Protein AF-A0A0P6YE15-F1 (afdb_monomer)

Mean predicted aligned error: 10.97 Å

Organism: NCBI:txid70996

Secondary structure (DSSP, 8-state):
------S--TT-S-GGGHHHHHHHHHHHHHHHHHHHHHHHHHHHHHHHSS--HHHHHHHHHHHHHHHHHHHHHTTT-HHHHHHHHHHHHHHHHHHHIIIIIHHHHHHHS-SHHHHHHHHHHHHHHHHHHHHHHHHHHH---TTS-SS--

Foldseek 3Di:
DDPPPQLDDVVPPPVVCPPVLVVLLCVLLVLLLVLQLVVQQVVCCVVPVDRDVVSSVVSNVLSVVLVVQLVVCVRPDPVSNCVSLVVSLVSQLVSQLVPPQLVVLCVVDNDPRSSVRSSVVSSVVSVCSSCSNVCSRNVDDPPPPPDDD

pLDDT: mean 71.26, std 16.34, range [34.72, 88.75]

Solvent-accessible surface area (backbone atoms only — not comparable to full-atom values): 7982 Å² total; per-residue (Å²): 135,86,79,77,77,62,96,63,66,87,77,71,59,60,80,92,46,54,66,62,45,49,53,50,36,52,50,33,54,50,49,41,38,53,27,33,19,51,49,35,28,49,52,38,22,70,75,66,77,47,81,52,72,65,24,42,50,49,9,49,50,48,33,51,47,34,50,52,42,27,64,62,21,61,83,74,35,73,67,53,21,46,65,29,42,51,60,47,19,49,41,31,8,51,44,45,12,62,74,49,33,32,63,53,28,49,73,77,37,73,65,72,67,11,53,53,52,7,48,53,53,11,45,53,50,10,51,50,48,50,44,48,40,47,39,63,76,66,67,61,62,97,74,83,65,91,69,82,136

Sequence (149 aa):
MTTSNVLFDLRRLEPSRKLVKGIACTLGWGNSIVTTVSTLSDFQHWLWGIRDYRGILAGLGLALFLFLGQLYTLRRTAWGYGCFLAPDAMITAYKWCEWLFYPIAYKLTSGMPAIALAWGAGLILGIVSARWPEYLAFGRTPQEHPHGY

Structure (mmCIF, N/CA/C/O backbone):
data_AF-A0A0P6YE15-F1
#
_entry.id   AF-A0A0P6YE15-F1
#
loop_
_atom_site.group_PDB
_atom_site.id
_atom_site.type_symbol
_atom_site.label_atom_id
_atom_site.label_alt_id
_atom_site.label_comp_id
_atom_site.label_asym_id
_atom_site.label_entity_id
_atom_site.label_seq_id
_atom_site.pdbx_PDB_ins_code
_atom_site.Cartn_x
_atom_site.Cartn_y
_atom_site.Cartn_z
_atom_site.occupancy
_atom_site.B_iso_or_equiv
_atom_site.auth_seq_id
_atom_site.auth_comp_id
_atom_site.auth_asym_id
_atom_site.auth_atom_id
_atom_site.pdbx_PDB_model_num
ATOM 1 N N . MET A 1 1 ? -15.390 -6.715 40.124 1.00 34.81 1 MET A N 1
ATOM 2 C CA . MET A 1 1 ? -15.688 -5.545 39.271 1.00 34.81 1 MET A CA 1
ATOM 3 C C . MET A 1 1 ? -14.916 -5.707 37.975 1.00 34.81 1 MET A C 1
ATOM 5 O O . MET A 1 1 ? -13.710 -5.526 37.961 1.00 34.81 1 MET A O 1
ATOM 9 N N . THR A 1 2 ? -15.585 -6.167 36.924 1.00 34.72 2 THR A N 1
ATOM 10 C CA . THR A 1 2 ? -15.014 -6.365 35.588 1.00 34.72 2 THR A CA 1
ATOM 11 C C . THR A 1 2 ? -15.032 -5.032 34.849 1.00 34.72 2 THR A C 1
ATOM 13 O O . THR A 1 2 ? -16.024 -4.665 34.226 1.00 34.72 2 THR A O 1
ATOM 16 N N . THR A 1 3 ? -13.944 -4.271 34.941 1.00 36.19 3 THR A N 1
ATOM 17 C CA . THR A 1 3 ? -13.700 -3.139 34.045 1.00 36.19 3 THR A CA 1
ATOM 18 C C . THR A 1 3 ? -13.443 -3.694 32.650 1.00 36.19 3 THR A C 1
ATOM 20 O O . THR A 1 3 ? -12.318 -4.008 32.268 1.00 36.19 3 THR A O 1
ATOM 23 N N . SER A 1 4 ? -14.511 -3.846 31.865 1.00 37.31 4 SER A N 1
ATOM 24 C CA . SER A 1 4 ? -14.388 -3.911 30.416 1.00 37.31 4 SER A CA 1
ATOM 25 C C . SER A 1 4 ? -13.831 -2.563 29.960 1.00 37.31 4 SER A C 1
ATOM 27 O O . SER A 1 4 ? -14.585 -1.625 29.699 1.00 37.31 4 SER A O 1
ATOM 29 N N . ASN A 1 5 ? -12.504 -2.450 29.913 1.00 41.00 5 ASN A N 1
ATOM 30 C CA . ASN A 1 5 ? -11.807 -1.400 29.185 1.00 41.00 5 ASN A CA 1
ATOM 31 C C . A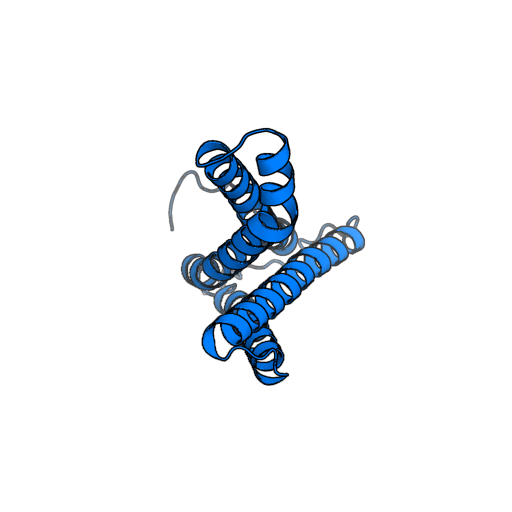SN A 1 5 ? -12.091 -1.633 27.704 1.00 41.00 5 ASN A C 1
ATOM 33 O O . ASN A 1 5 ? -11.295 -2.209 26.965 1.00 41.00 5 ASN A O 1
ATOM 37 N N . VAL A 1 6 ? -13.296 -1.252 27.283 1.00 39.88 6 VAL A N 1
ATOM 38 C CA . VAL A 1 6 ? -13.629 -1.134 25.878 1.00 39.88 6 VAL A CA 1
ATOM 39 C C . VAL A 1 6 ? -12.683 -0.060 25.365 1.00 39.88 6 VAL A C 1
ATOM 41 O O . VAL A 1 6 ? -12.853 1.120 25.650 1.00 39.88 6 VAL A O 1
ATOM 44 N N . LEU A 1 7 ? -11.667 -0.485 24.615 1.00 42.31 7 LEU A N 1
ATOM 45 C CA . LEU A 1 7 ? -10.657 0.358 23.963 1.00 42.31 7 LEU A CA 1
ATOM 46 C C . LEU A 1 7 ? -11.267 1.369 22.959 1.00 42.31 7 LEU A C 1
ATOM 48 O O . LEU A 1 7 ? -10.549 2.064 22.249 1.00 42.31 7 LEU A O 1
ATOM 52 N N . PHE A 1 8 ? -12.598 1.412 22.881 1.00 40.81 8 PHE A N 1
ATOM 53 C CA . PHE A 1 8 ? -13.424 2.190 21.987 1.00 40.81 8 PHE A CA 1
ATOM 54 C C . PHE A 1 8 ? -14.500 2.921 22.779 1.00 40.81 8 PHE A C 1
ATOM 56 O O . PHE A 1 8 ? -15.444 2.316 23.285 1.00 40.81 8 PHE A O 1
ATOM 63 N N . ASP A 1 9 ? -14.425 4.242 22.754 1.00 40.12 9 ASP A N 1
ATOM 64 C CA . ASP A 1 9 ? -15.617 5.057 22.869 1.00 40.12 9 ASP A CA 1
ATOM 65 C C . ASP A 1 9 ? -16.004 5.509 21.456 1.00 40.12 9 ASP A C 1
ATOM 67 O O . ASP A 1 9 ? -15.471 6.484 20.928 1.00 40.12 9 ASP A O 1
ATOM 71 N N . LEU A 1 10 ? -16.930 4.787 20.811 1.00 42.28 10 LEU A N 1
ATOM 72 C CA . LEU A 1 10 ? -17.519 5.202 19.527 1.00 42.28 10 LEU A CA 1
ATOM 73 C C . LEU A 1 10 ? -18.230 6.571 19.631 1.00 42.28 10 LEU A C 1
ATOM 75 O O . LEU A 1 10 ? -18.588 7.149 18.604 1.00 42.28 10 LEU A O 1
ATOM 79 N N . ARG A 1 11 ? -18.416 7.119 20.847 1.00 40.41 11 ARG A N 1
ATOM 80 C CA . ARG A 1 11 ? -18.911 8.484 21.076 1.00 40.41 11 ARG A CA 1
ATOM 81 C C . ARG A 1 11 ? -17.817 9.558 21.031 1.00 40.41 11 ARG A C 1
ATOM 83 O O . ARG A 1 11 ? -18.167 10.731 20.982 1.00 40.41 11 ARG A O 1
ATOM 90 N N . ARG A 1 12 ? -16.522 9.209 20.962 1.00 42.91 12 ARG A N 1
ATOM 91 C CA . ARG A 1 12 ? -15.403 10.173 20.811 1.00 42.91 12 ARG A CA 1
ATOM 92 C C . ARG A 1 12 ? -15.138 10.628 19.370 1.00 42.91 12 ARG A C 1
ATOM 94 O O . ARG A 1 12 ? -14.143 11.292 19.080 1.00 42.91 12 ARG A O 1
ATOM 101 N N . LEU A 1 13 ? -16.059 10.356 18.450 1.00 44.88 13 LEU A N 1
ATOM 102 C CA . LEU A 1 13 ? -16.190 11.181 17.254 1.00 44.88 13 LEU A CA 1
ATOM 103 C C . LEU A 1 13 ? -16.761 12.532 17.687 1.00 44.88 13 LEU A C 1
ATOM 105 O O . LEU A 1 13 ? -17.980 12.667 17.777 1.00 44.88 13 LEU A O 1
ATOM 109 N N . GLU A 1 14 ? -15.892 13.519 17.936 1.00 44.84 14 GLU A N 1
ATOM 110 C CA . GLU A 1 14 ? -16.302 14.927 18.016 1.00 44.84 14 GLU A CA 1
ATOM 111 C C . GLU A 1 14 ? -17.344 15.197 16.913 1.00 44.84 14 GLU A C 1
ATOM 113 O O . GLU A 1 14 ? -17.033 15.044 15.720 1.00 44.84 14 GLU A O 1
ATOM 118 N N . PRO A 1 15 ? -18.598 15.514 17.277 1.00 48.94 15 PRO A N 1
ATOM 119 C CA . PRO A 1 15 ? -19.705 15.504 16.330 1.00 48.94 15 PRO A CA 1
ATOM 120 C C . PRO A 1 15 ? -19.535 16.517 15.189 1.00 48.94 15 PRO A C 1
ATOM 122 O O . PRO A 1 15 ? -20.133 16.335 14.132 1.00 48.94 15 PRO A O 1
ATOM 125 N N . SER A 1 16 ? -18.664 17.515 15.356 1.00 49.78 16 SER A N 1
ATOM 126 C CA . SER A 1 16 ? -18.378 18.579 14.389 1.00 49.78 16 SER A CA 1
ATOM 127 C C . SER A 1 16 ? -17.558 18.149 13.162 1.00 49.78 16 SER A C 1
ATOM 129 O O . SER A 1 16 ? -17.515 18.896 12.189 1.00 49.78 16 SER A O 1
ATOM 131 N N . ARG A 1 17 ? -16.909 16.968 13.155 1.00 56.03 17 ARG A N 1
ATOM 132 C CA . ARG A 1 17 ? -16.000 16.550 12.054 1.00 56.03 17 ARG A CA 1
ATOM 133 C C . ARG A 1 17 ? -16.254 15.146 11.490 1.00 56.03 17 ARG A C 1
ATOM 135 O O . ARG A 1 17 ? -15.368 14.566 10.861 1.00 56.03 17 ARG A O 1
ATOM 142 N N . LYS A 1 18 ? -17.456 14.586 11.678 1.00 61.97 18 LYS A N 1
ATOM 143 C CA . LYS A 1 18 ? -17.813 13.226 11.211 1.00 61.97 18 LYS A CA 1
ATOM 144 C C . LYS A 1 18 ? -17.612 13.025 9.703 1.00 61.97 18 LYS A C 1
ATOM 146 O O . LYS A 1 18 ? -17.083 11.995 9.301 1.00 61.97 18 LYS A O 1
ATOM 151 N N . LEU A 1 19 ? -17.974 14.019 8.887 1.00 61.00 19 LEU A N 1
ATOM 152 C CA . LEU A 1 19 ? -17.850 13.951 7.426 1.00 61.00 19 LEU A CA 1
ATOM 153 C C . LEU A 1 19 ? -16.381 13.859 6.977 1.00 61.00 19 LEU A C 1
ATOM 155 O O . LEU A 1 19 ? -16.021 12.962 6.226 1.00 61.00 19 LEU A O 1
ATOM 159 N N . VAL A 1 20 ? -15.519 14.744 7.489 1.00 60.28 20 VAL A N 1
ATOM 160 C CA . VAL A 1 20 ? -14.089 14.796 7.130 1.00 60.28 20 VAL A CA 1
ATOM 161 C C . VAL A 1 20 ? -13.364 13.521 7.562 1.00 60.28 20 VAL A C 1
ATOM 163 O O . VAL A 1 20 ? -12.573 12.970 6.801 1.00 60.28 20 VAL A O 1
ATOM 166 N N . LYS A 1 21 ? -13.671 13.013 8.763 1.00 59.12 21 LYS A N 1
ATOM 167 C CA . LYS A 1 21 ? -13.115 11.750 9.268 1.00 59.12 21 LYS A CA 1
ATOM 168 C C . LYS A 1 21 ? -13.586 10.549 8.442 1.00 59.12 21 LYS A C 1
ATOM 170 O O . LYS A 1 21 ? -12.777 9.681 8.135 1.00 59.12 21 LYS A O 1
ATOM 175 N N . GLY A 1 22 ? -14.861 10.524 8.045 1.00 60.53 22 GLY A N 1
ATOM 176 C CA . GLY A 1 22 ? -15.412 9.497 7.160 1.00 60.53 22 GLY A CA 1
ATOM 177 C C . GLY A 1 22 ? -14.736 9.493 5.791 1.00 60.53 22 GLY A C 1
ATOM 178 O O . GLY A 1 22 ? -14.230 8.459 5.373 1.00 60.53 22 GLY A O 1
ATOM 179 N N . ILE A 1 23 ? -14.631 10.662 5.150 1.00 66.38 23 ILE A N 1
ATOM 180 C CA . ILE A 1 23 ? -13.966 10.818 3.848 1.00 66.38 23 ILE A CA 1
ATOM 181 C C . ILE A 1 23 ? -12.510 10.361 3.926 1.00 66.38 23 ILE A C 1
ATOM 183 O O . ILE A 1 23 ? -12.075 9.569 3.100 1.00 66.38 23 ILE A O 1
ATOM 187 N N . ALA A 1 24 ? -11.755 10.809 4.927 1.00 65.56 24 ALA A N 1
ATOM 188 C CA . ALA A 1 24 ? -10.349 10.442 5.041 1.00 65.56 24 ALA A CA 1
ATOM 189 C C . ALA A 1 24 ? -10.141 8.951 5.382 1.00 65.56 24 ALA A C 1
ATOM 191 O O . ALA A 1 24 ? -9.184 8.350 4.901 1.00 65.56 24 ALA A O 1
ATOM 192 N N . CYS A 1 25 ? -11.063 8.323 6.120 1.00 66.69 25 CYS A N 1
ATOM 193 C CA . CYS A 1 25 ? -11.058 6.872 6.324 1.00 66.69 25 CYS A CA 1
ATOM 194 C C . CYS A 1 25 ? -11.341 6.120 5.011 1.00 66.69 25 CYS A C 1
ATOM 196 O O . CYS A 1 25 ? -10.595 5.215 4.643 1.00 66.69 25 CYS A O 1
ATOM 198 N N . THR A 1 26 ? -12.353 6.550 4.248 1.00 69.50 26 THR A N 1
ATOM 199 C CA . THR A 1 26 ? -12.660 5.989 2.923 1.00 69.50 26 THR A CA 1
ATOM 200 C C . THR A 1 26 ? -11.506 6.173 1.941 1.00 69.50 26 THR A C 1
ATOM 202 O O . THR A 1 26 ? -11.213 5.256 1.182 1.00 69.50 26 THR A O 1
ATOM 205 N N . LEU A 1 27 ? -10.817 7.316 1.967 1.00 73.75 27 LEU A N 1
ATOM 206 C CA . LEU A 1 27 ? -9.644 7.562 1.129 1.00 73.75 27 LEU A CA 1
ATOM 207 C C . LEU A 1 27 ? -8.462 6.673 1.526 1.00 73.75 27 LEU A C 1
ATOM 209 O O . LEU A 1 27 ? -7.821 6.111 0.645 1.00 73.75 27 LEU A O 1
ATOM 213 N N . GLY A 1 28 ? -8.197 6.498 2.824 1.00 73.00 28 GLY A N 1
ATOM 214 C CA . GLY A 1 28 ? -7.130 5.611 3.295 1.00 73.00 28 GLY A CA 1
ATOM 215 C C . GLY A 1 28 ? -7.377 4.152 2.908 1.00 73.00 28 GLY A C 1
ATOM 216 O O . GLY A 1 28 ? -6.500 3.496 2.351 1.00 73.00 28 GLY A O 1
ATOM 217 N N . TRP A 1 29 ? -8.597 3.663 3.135 1.00 74.94 29 TRP A N 1
ATOM 218 C CA . TRP A 1 29 ? -8.978 2.279 2.839 1.00 74.94 29 TRP A CA 1
ATOM 219 C C . TRP A 1 29 ? -9.130 2.032 1.334 1.00 74.94 29 TRP A C 1
ATOM 221 O O . TRP A 1 29 ? -8.695 1.004 0.825 1.00 74.94 29 TRP A O 1
ATOM 231 N N . GLY A 1 30 ? -9.661 3.004 0.590 1.00 81.12 30 GLY A N 1
ATOM 232 C CA . GLY A 1 30 ? -9.713 2.960 -0.870 1.00 81.12 30 GLY A CA 1
ATOM 233 C C . GLY A 1 30 ? -8.320 2.938 -1.503 1.00 81.12 30 GLY A C 1
ATOM 234 O O . GLY A 1 30 ? -8.077 2.141 -2.405 1.00 81.12 30 GLY A O 1
ATOM 235 N N . ASN A 1 31 ? -7.388 3.753 -0.996 1.00 84.50 31 ASN A N 1
ATOM 236 C CA . ASN A 1 31 ? -5.994 3.757 -1.442 1.00 84.50 31 ASN A CA 1
ATOM 237 C C . ASN A 1 31 ? -5.338 2.383 -1.236 1.00 84.50 31 ASN A C 1
ATOM 239 O O . ASN A 1 31 ? -4.776 1.841 -2.182 1.00 84.50 31 ASN A O 1
ATOM 243 N N . SER A 1 32 ? -5.491 1.796 -0.045 1.00 82.12 32 SER A N 1
ATOM 244 C CA . SER A 1 32 ? -5.012 0.444 0.284 1.00 82.12 32 SER A CA 1
ATOM 245 C C . SER A 1 32 ? -5.540 -0.628 -0.683 1.00 82.12 32 SER A C 1
ATOM 247 O O . SER A 1 32 ? -4.773 -1.444 -1.201 1.00 82.12 32 SER A O 1
ATOM 249 N N . ILE A 1 33 ? -6.841 -0.608 -0.994 1.00 85.06 33 ILE A N 1
ATOM 250 C CA . ILE A 1 33 ? -7.439 -1.567 -1.935 1.00 85.06 33 ILE A CA 1
ATOM 251 C C . ILE A 1 33 ? -6.830 -1.400 -3.330 1.00 85.06 33 ILE A C 1
ATOM 253 O O . ILE A 1 33 ? -6.422 -2.383 -3.949 1.00 85.06 33 ILE A O 1
ATOM 257 N N . VAL A 1 34 ? -6.737 -0.163 -3.824 1.00 87.31 34 VAL A N 1
ATOM 258 C CA . VAL A 1 34 ? -6.211 0.129 -5.165 1.00 87.31 34 VAL A CA 1
ATOM 259 C C . VAL A 1 34 ? -4.744 -0.289 -5.292 1.00 87.31 34 VAL A C 1
ATOM 261 O O . VAL A 1 34 ? -4.374 -0.929 -6.282 1.00 87.31 34 VAL A O 1
ATOM 264 N N . THR A 1 35 ? -3.910 0.019 -4.297 1.00 87.38 35 THR A N 1
ATOM 265 C CA . THR A 1 35 ? -2.483 -0.339 -4.306 1.00 87.38 35 THR A CA 1
ATOM 266 C C . THR A 1 35 ? -2.287 -1.847 -4.172 1.00 87.38 35 THR A C 1
ATOM 268 O O . THR A 1 35 ? -1.461 -2.420 -4.885 1.00 87.38 35 THR A O 1
ATOM 271 N N . THR A 1 36 ? -3.092 -2.527 -3.354 1.00 87.06 36 THR A N 1
ATOM 272 C CA . THR A 1 36 ? -3.036 -3.989 -3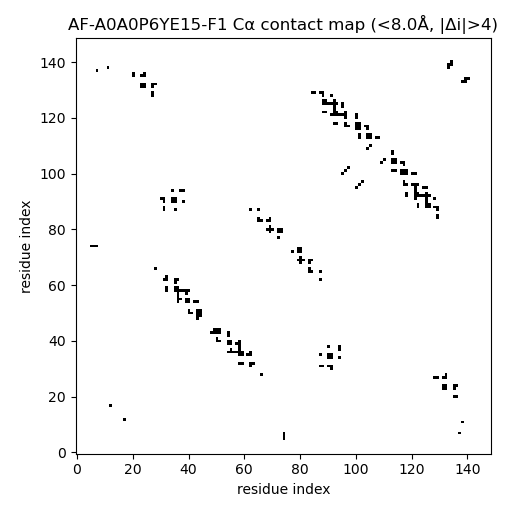.188 1.00 87.06 36 THR A CA 1
ATOM 273 C C . THR A 1 36 ? -3.463 -4.731 -4.448 1.00 87.06 36 THR A C 1
ATOM 275 O O . THR A 1 36 ? -2.740 -5.614 -4.917 1.00 87.06 36 THR A O 1
ATOM 278 N N . VAL A 1 37 ? -4.588 -4.339 -5.053 1.00 88.00 37 VAL A N 1
ATOM 279 C CA . VAL A 1 37 ? -5.069 -4.924 -6.313 1.00 88.00 37 VAL A CA 1
ATOM 280 C C . VAL A 1 37 ? -4.049 -4.740 -7.427 1.00 88.00 37 VAL A C 1
ATOM 282 O O . VAL A 1 37 ? -3.717 -5.696 -8.127 1.00 88.00 37 VAL A O 1
ATOM 285 N N . SER A 1 38 ? -3.505 -3.531 -7.556 1.00 86.75 38 SER A N 1
ATOM 286 C CA . SER A 1 38 ? -2.495 -3.242 -8.573 1.00 86.75 38 SER A CA 1
ATOM 287 C C . SER A 1 38 ? -1.220 -4.053 -8.349 1.00 86.75 38 SER A C 1
ATOM 289 O O . SER A 1 38 ? -0.670 -4.606 -9.294 1.00 86.75 38 SER A O 1
ATOM 291 N N . THR A 1 39 ? -0.776 -4.199 -7.097 1.00 86.50 39 THR A N 1
ATOM 292 C CA . THR A 1 39 ? 0.420 -4.990 -6.757 1.00 86.50 39 THR A CA 1
ATOM 293 C C . THR A 1 39 ? 0.262 -6.449 -7.130 1.00 86.50 39 THR A C 1
ATOM 295 O O . THR A 1 39 ? 1.152 -7.009 -7.767 1.00 86.50 39 THR A O 1
ATOM 298 N N .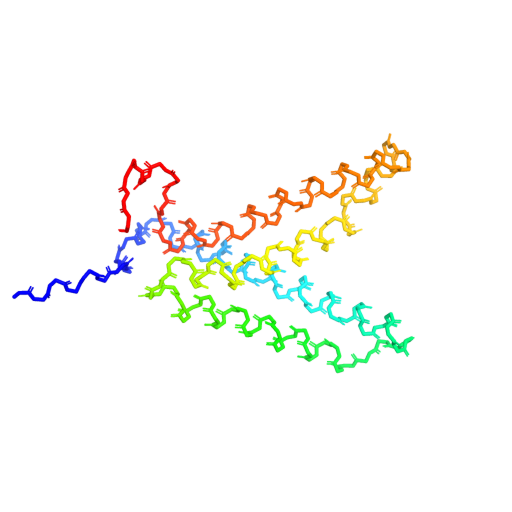 LEU A 1 40 ? -0.871 -7.063 -6.792 1.00 84.50 40 LEU A N 1
ATOM 299 C CA . LEU A 1 40 ? -1.094 -8.466 -7.124 1.00 84.50 40 LEU A CA 1
ATOM 300 C C . LEU A 1 40 ? -1.328 -8.673 -8.620 1.00 84.50 40 LEU A C 1
ATOM 302 O O . LEU A 1 40 ? -0.852 -9.666 -9.164 1.00 84.50 40 LEU A O 1
ATOM 306 N N . SER A 1 41 ? -1.980 -7.732 -9.305 1.00 84.25 41 SER A N 1
ATOM 307 C CA . SER A 1 41 ? -2.106 -7.768 -10.764 1.00 84.25 41 SER A CA 1
ATOM 308 C C . SER A 1 41 ? -0.744 -7.677 -11.461 1.00 84.25 41 SER A C 1
ATOM 310 O O . SER A 1 41 ? -0.516 -8.376 -12.448 1.00 84.25 41 SER A O 1
ATOM 312 N N . ASP A 1 42 ? 0.166 -6.837 -10.967 1.00 85.25 42 ASP A N 1
ATOM 313 C CA . ASP A 1 42 ? 1.507 -6.690 -11.542 1.00 85.25 42 ASP A CA 1
ATOM 314 C C . ASP A 1 42 ? 2.395 -7.893 -11.225 1.00 85.25 42 ASP A C 1
ATOM 316 O O . ASP A 1 42 ? 3.091 -8.389 -12.108 1.00 85.25 42 ASP A O 1
ATOM 320 N N . PHE A 1 43 ? 2.310 -8.435 -10.008 1.00 83.19 43 PHE A N 1
ATOM 321 C CA . PHE A 1 43 ? 3.001 -9.671 -9.646 1.00 83.19 43 PHE A CA 1
ATOM 322 C C . PHE A 1 43 ? 2.517 -10.859 -10.485 1.00 83.19 43 PHE A C 1
ATOM 324 O O . PHE A 1 43 ? 3.319 -11.653 -10.972 1.00 83.19 43 PHE A O 1
ATOM 331 N N . GLN A 1 44 ? 1.206 -10.950 -10.718 1.00 84.00 44 GLN A N 1
ATOM 332 C CA . GLN A 1 44 ? 0.627 -11.962 -11.591 1.00 84.00 44 GLN A CA 1
ATOM 333 C C . GLN A 1 44 ? 1.130 -11.821 -13.033 1.00 84.00 44 GLN A C 1
ATOM 335 O O . GLN A 1 44 ? 1.510 -12.809 -13.662 1.00 84.00 44 GLN A O 1
ATOM 340 N N . HIS A 1 45 ? 1.142 -10.592 -13.551 1.00 82.94 45 HIS A N 1
ATOM 341 C CA . HIS A 1 45 ? 1.657 -10.317 -14.884 1.00 82.94 45 HIS A CA 1
ATOM 342 C C . HIS A 1 45 ? 3.139 -10.677 -15.002 1.00 82.94 45 HIS A C 1
ATOM 344 O O . HIS A 1 45 ? 3.541 -11.269 -15.998 1.00 82.94 45 HIS A O 1
ATOM 350 N N . TRP A 1 46 ? 3.934 -10.383 -13.975 1.00 81.88 46 TRP A N 1
ATOM 351 C CA . TRP A 1 46 ? 5.344 -10.748 -13.925 1.00 81.88 46 TRP A CA 1
ATOM 352 C C . TRP A 1 46 ? 5.556 -12.270 -13.910 1.00 81.88 46 TRP A C 1
ATOM 354 O O . TRP A 1 46 ? 6.420 -12.770 -14.625 1.00 81.88 46 TRP A O 1
ATOM 364 N N . LEU A 1 47 ? 4.741 -13.018 -13.156 1.00 81.12 47 LEU A N 1
ATOM 365 C CA . LEU A 1 47 ? 4.851 -14.479 -13.060 1.00 81.12 47 LEU A CA 1
ATOM 366 C C . LEU A 1 47 ? 4.382 -15.223 -14.314 1.00 81.12 47 LEU A C 1
ATOM 368 O O . LEU A 1 47 ? 4.979 -16.232 -14.686 1.00 81.12 47 LEU A O 1
ATOM 372 N N . TRP A 1 48 ? 3.286 -14.779 -14.931 1.00 81.25 48 TRP A N 1
ATOM 373 C CA . TRP A 1 48 ? 2.615 -15.534 -15.998 1.00 81.25 48 TRP A CA 1
ATOM 374 C C . TRP A 1 48 ? 2.610 -14.824 -17.352 1.00 81.25 48 TRP A C 1
ATOM 376 O O . TRP A 1 48 ? 2.030 -15.337 -18.304 1.00 81.25 48 TRP A O 1
ATOM 386 N N . GLY A 1 49 ? 3.222 -13.643 -17.459 1.00 76.25 49 GLY A N 1
ATOM 387 C CA . GLY A 1 49 ? 3.278 -12.842 -18.688 1.00 76.25 49 GLY A CA 1
ATOM 388 C C . GLY A 1 49 ? 1.930 -12.263 -19.133 1.00 76.25 49 GLY A C 1
ATOM 389 O O . GLY A 1 49 ? 1.861 -11.547 -20.127 1.00 76.25 49 GLY A O 1
ATOM 390 N N . ILE A 1 50 ? 0.843 -12.538 -18.405 1.00 71.56 50 ILE A N 1
ATOM 391 C CA . ILE A 1 50 ? -0.533 -12.188 -18.774 1.00 71.56 50 ILE A CA 1
ATOM 392 C C . ILE A 1 50 ? -1.200 -11.514 -17.576 1.00 71.56 50 ILE A C 1
ATOM 394 O O . ILE A 1 50 ? -1.131 -12.020 -16.455 1.00 71.56 50 ILE A O 1
ATOM 398 N N . ARG A 1 51 ? -1.856 -10.372 -17.809 1.00 71.81 51 ARG A N 1
ATOM 399 C CA . ARG A 1 51 ? -2.797 -9.791 -16.842 1.00 71.81 51 ARG A CA 1
ATOM 400 C C . ARG A 1 51 ? -4.125 -10.532 -16.973 1.00 71.81 51 ARG A C 1
ATOM 402 O O . ARG A 1 51 ? -4.748 -10.475 -18.027 1.00 71.81 51 ARG A O 1
ATOM 409 N N . ASP A 1 52 ? -4.531 -11.230 -15.918 1.00 76.94 52 ASP A N 1
ATOM 410 C CA . ASP A 1 52 ? -5.785 -11.989 -15.872 1.00 76.94 52 ASP A CA 1
ATOM 411 C C . ASP A 1 52 ? -6.664 -11.466 -14.726 1.00 76.94 52 ASP A C 1
ATOM 413 O O . ASP A 1 52 ? -6.173 -10.887 -13.754 1.00 76.94 52 ASP A O 1
ATOM 417 N N . TYR A 1 53 ? -7.974 -11.698 -14.797 1.00 79.69 53 TYR A N 1
ATOM 418 C CA . TYR A 1 53 ? -8.914 -11.291 -13.744 1.00 79.69 53 TYR A CA 1
ATOM 419 C C . TYR A 1 53 ? -8.600 -11.966 -12.398 1.00 79.69 53 TYR A C 1
ATOM 421 O O . TYR A 1 53 ? -8.969 -11.461 -11.339 1.00 79.69 53 TYR A O 1
ATOM 429 N N . ARG A 1 54 ? -7.884 -13.096 -12.423 1.00 80.31 54 ARG A N 1
ATOM 430 C CA . ARG A 1 54 ? -7.482 -13.868 -11.241 1.00 80.31 54 ARG A CA 1
ATOM 431 C C . ARG A 1 54 ? -6.594 -13.073 -10.282 1.00 80.31 54 ARG A C 1
ATOM 433 O O . ARG A 1 54 ? -6.796 -13.169 -9.077 1.00 80.31 54 ARG A O 1
ATOM 440 N N . GLY A 1 55 ? -5.660 -12.268 -10.779 1.00 77.75 55 GLY A N 1
ATOM 441 C CA . GLY A 1 55 ? -4.774 -11.432 -9.961 1.00 77.75 55 GLY A CA 1
ATOM 442 C C . GLY A 1 55 ? -5.497 -10.228 -9.382 1.00 77.75 55 GLY A C 1
ATOM 443 O O . GLY A 1 55 ? -5.229 -9.849 -8.246 1.00 77.75 55 GLY A O 1
ATOM 444 N N . ILE A 1 56 ? -6.486 -9.695 -10.105 1.00 82.25 56 ILE A N 1
ATOM 445 C CA . ILE A 1 56 ? -7.398 -8.670 -9.581 1.00 82.25 56 ILE A CA 1
ATOM 446 C C . ILE A 1 56 ? -8.239 -9.256 -8.440 1.00 82.25 56 ILE A C 1
ATOM 448 O O . ILE A 1 56 ? -8.332 -8.648 -7.376 1.00 82.25 56 ILE A O 1
ATOM 452 N N . LEU A 1 57 ? -8.803 -10.457 -8.618 1.00 84.81 57 LEU A N 1
ATOM 453 C CA . LEU A 1 57 ? -9.567 -11.149 -7.575 1.00 84.81 57 LEU A CA 1
ATOM 454 C C . LEU A 1 57 ? -8.702 -11.513 -6.363 1.00 84.81 57 LEU A C 1
ATOM 456 O O . LEU A 1 57 ? -9.133 -11.310 -5.231 1.00 84.81 57 LEU A O 1
ATOM 460 N N . ALA A 1 58 ? -7.481 -12.004 -6.582 1.00 84.50 58 ALA A N 1
ATOM 461 C CA . ALA A 1 58 ? -6.530 -12.281 -5.508 1.00 84.50 58 ALA A CA 1
ATOM 462 C C . ALA A 1 58 ? -6.142 -10.993 -4.765 1.00 84.50 58 ALA A C 1
ATOM 464 O O . ALA A 1 58 ? -6.099 -10.979 -3.538 1.00 84.50 58 ALA A O 1
ATOM 465 N N . GLY A 1 59 ? -5.938 -9.897 -5.501 1.00 85.12 59 GLY A N 1
ATOM 466 C CA . GLY A 1 59 ? -5.717 -8.555 -4.972 1.00 85.12 59 GLY A CA 1
ATOM 467 C C . GLY A 1 59 ? -6.858 -8.062 -4.089 1.00 85.12 59 GLY A C 1
ATOM 468 O O . GLY A 1 59 ? -6.623 -7.636 -2.961 1.00 85.12 59 GLY A O 1
ATOM 469 N N . LEU A 1 60 ? -8.099 -8.176 -4.567 1.00 86.50 60 LEU A N 1
ATOM 470 C CA . LEU A 1 60 ? -9.295 -7.824 -3.799 1.00 86.50 60 LEU A CA 1
ATOM 471 C C . LEU A 1 60 ? -9.445 -8.712 -2.561 1.00 86.50 60 LEU A C 1
ATOM 473 O O . LEU A 1 60 ? -9.755 -8.210 -1.483 1.00 86.50 60 LEU A O 1
ATOM 477 N N . GLY A 1 61 ? -9.188 -10.014 -2.700 1.00 86.69 61 GLY A N 1
ATOM 478 C CA . GLY A 1 61 ? -9.212 -10.966 -1.594 1.00 86.69 61 GLY A CA 1
ATOM 479 C C . GLY A 1 61 ? -8.184 -10.629 -0.515 1.00 86.69 61 GLY A C 1
ATOM 480 O O . GLY A 1 61 ? -8.524 -10.622 0.667 1.00 86.69 61 GLY A O 1
ATOM 481 N N . LEU A 1 62 ? -6.953 -10.285 -0.907 1.00 88.31 62 LEU A N 1
ATOM 482 C CA . LEU A 1 62 ? -5.904 -9.881 0.027 1.00 88.31 62 LEU A CA 1
ATOM 483 C C . LEU A 1 62 ? -6.233 -8.546 0.700 1.00 88.31 62 LEU A C 1
ATOM 485 O O . LEU A 1 62 ? -6.111 -8.444 1.918 1.00 88.31 62 LEU A O 1
ATOM 489 N N . ALA A 1 63 ? -6.692 -7.550 -0.059 1.00 84.50 63 ALA A N 1
ATOM 490 C CA . ALA A 1 63 ? -7.095 -6.262 0.497 1.00 84.50 63 ALA A CA 1
ATOM 491 C C . ALA A 1 63 ? -8.219 -6.435 1.529 1.00 84.50 63 ALA A C 1
ATOM 493 O O . ALA A 1 63 ? -8.141 -5.908 2.637 1.00 84.50 63 ALA A O 1
ATOM 494 N N . LEU A 1 64 ? -9.228 -7.251 1.206 1.00 85.94 64 LEU A N 1
ATOM 495 C CA . LEU A 1 64 ? -10.319 -7.574 2.121 1.00 85.94 64 LEU A CA 1
ATOM 496 C C . LEU A 1 64 ? -9.824 -8.338 3.355 1.00 85.94 64 LEU A C 1
ATOM 498 O O . LEU A 1 64 ? -10.268 -8.057 4.465 1.00 85.94 64 LEU A O 1
ATOM 502 N N . PHE A 1 65 ? -8.897 -9.283 3.190 1.00 87.38 65 PHE A N 1
ATOM 503 C CA . PHE A 1 65 ? -8.305 -10.018 4.306 1.00 87.38 65 PHE A CA 1
ATOM 504 C C . PHE A 1 65 ? -7.541 -9.094 5.261 1.00 87.38 65 PHE A C 1
ATOM 506 O O . PHE A 1 65 ? -7.765 -9.155 6.469 1.00 87.38 65 PHE A O 1
ATOM 513 N N . LEU A 1 66 ? -6.686 -8.212 4.733 1.00 86.19 66 LEU A N 1
ATOM 514 C CA . LEU A 1 66 ? -5.930 -7.243 5.530 1.00 86.19 66 LEU A CA 1
ATOM 515 C C . LEU A 1 66 ? -6.872 -6.297 6.273 1.00 86.19 66 LEU A C 1
ATOM 517 O O . LEU A 1 66 ? -6.726 -6.091 7.474 1.00 86.19 66 LEU A O 1
ATOM 521 N N . PHE A 1 67 ? -7.899 -5.809 5.588 1.00 82.50 67 PHE A N 1
ATOM 522 C CA . PHE A 1 67 ? -8.931 -4.951 6.152 1.00 82.50 67 PHE A CA 1
ATOM 523 C C . PHE A 1 67 ? -9.736 -5.618 7.274 1.00 82.50 67 PHE A C 1
ATOM 525 O O . PHE A 1 67 ? -9.910 -5.057 8.359 1.00 82.50 67 PHE A O 1
ATOM 532 N N . LEU A 1 68 ? -10.233 -6.835 7.040 1.00 80.62 68 LEU A N 1
ATOM 533 C CA . LEU A 1 68 ? -10.983 -7.587 8.045 1.00 80.62 68 LEU A CA 1
ATOM 534 C C . LEU A 1 68 ? -10.079 -7.974 9.221 1.00 80.62 68 LEU A C 1
ATOM 536 O O . LEU A 1 68 ? -10.522 -7.929 10.368 1.00 80.62 68 LEU A O 1
ATOM 540 N N . GLY A 1 69 ? -8.812 -8.300 8.955 1.00 79.50 69 GLY A N 1
ATOM 541 C CA . GLY A 1 69 ? -7.790 -8.563 9.965 1.00 79.50 69 GLY A CA 1
ATOM 542 C C . GLY A 1 69 ? -7.516 -7.344 10.842 1.00 79.50 69 GLY A C 1
ATOM 543 O O . GLY A 1 69 ? -7.539 -7.459 12.071 1.00 79.50 69 GLY A O 1
ATOM 544 N N . GLN A 1 70 ? -7.357 -6.167 10.229 1.00 75.25 70 GLN A N 1
ATOM 545 C CA . GLN A 1 70 ? -7.261 -4.881 10.919 1.00 75.25 70 GLN A CA 1
ATOM 546 C C . GLN A 1 70 ? -8.488 -4.660 11.810 1.00 75.25 70 GLN A C 1
ATOM 548 O O . GLN A 1 70 ? -8.319 -4.479 13.009 1.00 75.25 70 GLN A O 1
ATOM 553 N N . LEU A 1 71 ? -9.713 -4.779 11.281 1.00 74.75 71 LEU A N 1
ATOM 554 C CA . LEU A 1 71 ? -10.962 -4.643 12.049 1.00 74.75 71 LEU A CA 1
ATOM 555 C C . LEU A 1 71 ? -11.090 -5.636 13.214 1.00 74.75 71 LEU A C 1
ATOM 557 O O . LEU A 1 71 ? -11.570 -5.277 14.292 1.00 74.75 71 LEU A O 1
ATOM 561 N N . TYR A 1 72 ? -10.683 -6.887 13.005 1.00 76.44 72 TYR A N 1
ATOM 562 C CA . TYR A 1 72 ? -10.790 -7.955 13.995 1.00 76.44 72 TYR A CA 1
ATOM 563 C C . TYR A 1 72 ? -9.831 -7.755 15.169 1.00 76.44 72 TYR A C 1
ATOM 565 O O . TYR A 1 72 ? -10.218 -7.866 16.338 1.00 76.44 72 TYR A O 1
ATOM 573 N N . THR A 1 73 ? -8.567 -7.474 14.855 1.00 70.25 73 THR A N 1
ATOM 574 C CA . THR A 1 73 ? -7.499 -7.283 15.846 1.00 70.25 73 THR A CA 1
ATOM 575 C C . THR A 1 73 ? -7.588 -5.944 16.558 1.00 70.25 73 THR A C 1
ATOM 577 O O . THR A 1 73 ? -7.139 -5.833 17.698 1.00 70.25 73 THR A O 1
ATOM 580 N N . LEU A 1 74 ? -8.275 -4.979 15.951 1.00 65.00 74 LEU A N 1
ATOM 581 C CA . LEU A 1 74 ? -8.495 -3.634 16.464 1.00 65.00 74 LEU A CA 1
ATOM 582 C C . LEU A 1 74 ? -8.946 -3.557 17.918 1.00 65.00 74 LEU A C 1
ATOM 584 O O . LEU A 1 74 ? -8.512 -2.696 18.674 1.00 65.00 74 LEU A O 1
ATOM 588 N N . ARG A 1 75 ? -9.856 -4.451 18.308 1.00 62.00 75 ARG A N 1
ATOM 589 C CA . ARG A 1 75 ? -10.456 -4.469 19.649 1.00 62.00 75 ARG A CA 1
ATOM 590 C C . ARG A 1 75 ? -9.710 -5.370 20.626 1.00 62.00 75 ARG A C 1
ATOM 592 O O . ARG A 1 75 ? -10.153 -5.525 21.758 1.00 62.00 75 ARG A O 1
ATOM 599 N N . ARG A 1 76 ? -8.643 -6.022 20.167 1.00 67.50 76 ARG A N 1
ATOM 600 C CA . ARG A 1 76 ? -7.993 -7.123 20.877 1.00 67.50 76 ARG A CA 1
ATOM 601 C C . ARG A 1 76 ? -6.569 -6.771 21.246 1.00 67.50 76 ARG A C 1
ATOM 603 O O . ARG A 1 76 ? -6.223 -6.855 22.416 1.00 67.50 76 ARG A O 1
ATOM 610 N N . THR A 1 77 ? -5.754 -6.384 20.268 1.00 67.94 77 THR A N 1
ATOM 611 C CA . THR A 1 77 ? -4.332 -6.110 20.483 1.00 67.94 77 THR A CA 1
ATOM 612 C C . THR A 1 77 ? -3.807 -5.087 19.477 1.00 67.94 77 THR A C 1
ATOM 614 O O . THR A 1 77 ? -4.038 -5.199 18.273 1.00 67.94 77 THR A O 1
ATOM 617 N N . ALA A 1 78 ? -3.025 -4.119 19.963 1.00 66.25 78 ALA A N 1
ATOM 618 C CA . ALA A 1 78 ? -2.310 -3.176 19.099 1.00 66.25 78 ALA A CA 1
ATOM 619 C C . ALA A 1 78 ? -1.291 -3.897 18.199 1.00 66.25 78 ALA A C 1
ATOM 621 O O . ALA A 1 78 ? -1.145 -3.570 17.025 1.00 66.25 78 ALA A O 1
ATOM 622 N N . TRP A 1 79 ? -0.641 -4.935 18.735 1.00 65.44 79 TRP A N 1
ATOM 623 C CA . TRP A 1 79 ? 0.297 -5.773 17.990 1.00 65.44 79 TRP A CA 1
ATOM 624 C C . TRP A 1 79 ? -0.374 -6.516 16.831 1.00 65.44 79 TRP A C 1
ATOM 626 O O . TRP A 1 79 ? 0.131 -6.486 15.714 1.00 65.44 79 TRP A O 1
ATOM 636 N N . GLY A 1 80 ? -1.541 -7.127 17.069 1.00 67.00 80 GLY A N 1
ATOM 637 C CA . GLY A 1 80 ? -2.293 -7.815 16.021 1.00 67.00 80 GLY A CA 1
ATOM 638 C C . GLY A 1 80 ? -2.731 -6.857 14.918 1.00 67.00 80 GLY A C 1
ATOM 639 O O . GLY A 1 80 ? -2.599 -7.186 13.744 1.00 67.00 80 GLY A O 1
ATOM 640 N N . TYR A 1 81 ? -3.168 -5.651 15.286 1.00 68.31 81 TYR A N 1
ATOM 641 C CA . TYR A 1 81 ? -3.500 -4.605 14.321 1.00 68.31 81 TYR A CA 1
ATOM 642 C C . TYR A 1 81 ? -2.283 -4.191 13.487 1.00 68.31 81 TYR A C 1
ATOM 644 O O . TYR A 1 81 ? -2.359 -4.165 12.259 1.00 68.31 81 TYR A O 1
ATOM 652 N N . GLY A 1 82 ? -1.135 -3.972 14.135 1.00 69.56 82 GLY A N 1
ATOM 653 C CA . GLY A 1 82 ? 0.131 -3.683 13.464 1.00 69.56 82 GLY A CA 1
ATOM 654 C C . GLY A 1 82 ? 0.542 -4.761 12.456 1.00 69.56 82 GLY A C 1
ATOM 655 O O . GLY A 1 82 ? 1.023 -4.422 11.378 1.00 69.56 82 GLY A O 1
ATOM 656 N N . CYS A 1 83 ? 0.289 -6.042 12.744 1.00 78.62 83 CYS A N 1
ATOM 657 C CA . CYS A 1 83 ? 0.598 -7.143 11.824 1.00 78.62 83 CYS A CA 1
ATOM 658 C C . CYS A 1 83 ? -0.193 -7.091 10.510 1.00 78.62 83 CYS A C 1
ATOM 660 O O . CYS A 1 83 ? 0.327 -7.531 9.489 1.00 78.62 83 CYS A O 1
ATOM 662 N N . PHE A 1 84 ? -1.421 -6.565 10.513 1.00 81.12 84 PHE A N 1
ATOM 663 C CA . PHE A 1 84 ? -2.218 -6.391 9.290 1.00 81.12 84 PHE A CA 1
ATOM 664 C C . PHE A 1 84 ? -2.027 -5.013 8.652 1.00 81.12 84 PHE A C 1
ATOM 666 O O . PHE A 1 84 ? -2.197 -4.859 7.445 1.00 81.12 84 PHE A O 1
ATOM 673 N N . LEU A 1 85 ? -1.654 -4.008 9.444 1.00 79.31 85 LEU A N 1
ATOM 674 C CA . LEU A 1 85 ? -1.381 -2.659 8.961 1.00 79.31 85 LEU A CA 1
ATOM 675 C C . LEU A 1 85 ? -0.020 -2.550 8.263 1.00 79.31 85 LEU A C 1
ATOM 677 O O . LEU A 1 85 ? 0.092 -1.897 7.233 1.00 79.31 85 LEU A O 1
ATOM 681 N N . ALA A 1 86 ? 1.018 -3.190 8.801 1.00 79.69 86 ALA A N 1
ATOM 682 C CA . ALA A 1 86 ? 2.366 -3.147 8.243 1.00 79.69 86 ALA A CA 1
ATOM 683 C C . ALA A 1 86 ? 2.450 -3.630 6.780 1.00 79.69 86 ALA A C 1
ATOM 685 O O . ALA A 1 86 ? 2.970 -2.875 5.956 1.00 79.69 86 ALA A O 1
ATOM 686 N N . PRO A 1 87 ? 1.939 -4.823 6.405 1.00 84.38 87 PRO A N 1
ATOM 687 C CA . PRO A 1 87 ? 1.986 -5.271 5.014 1.00 84.38 87 PRO A CA 1
ATOM 688 C C . PRO A 1 87 ? 1.180 -4.352 4.089 1.00 84.38 87 PRO A C 1
ATOM 690 O O . PRO A 1 87 ? 1.641 -4.039 2.997 1.00 84.38 87 PRO A O 1
ATOM 693 N N . ASP A 1 88 ? 0.030 -3.855 4.542 1.00 82.88 88 ASP A N 1
ATOM 694 C CA . ASP A 1 88 ? -0.803 -2.908 3.794 1.00 82.88 88 ASP A CA 1
ATOM 695 C C . ASP A 1 88 ? -0.078 -1.571 3.524 1.00 82.88 88 ASP A C 1
ATOM 697 O O . ASP A 1 88 ? -0.014 -1.071 2.394 1.00 82.88 88 ASP A O 1
ATOM 701 N N . ALA A 1 89 ? 0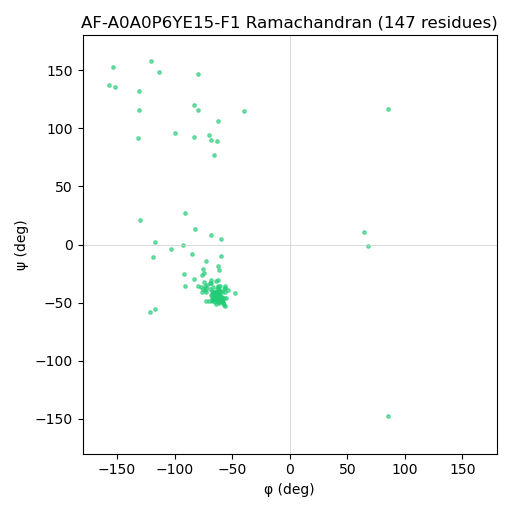.577 -1.030 4.556 1.00 80.94 89 ALA A N 1
ATOM 702 C CA . ALA A 1 89 ? 1.401 0.172 4.470 1.00 80.94 89 ALA A CA 1
ATOM 703 C C . ALA A 1 89 ? 2.584 -0.009 3.509 1.00 80.94 89 ALA A C 1
ATOM 705 O O . ALA A 1 89 ? 2.896 0.895 2.733 1.00 80.94 89 ALA A O 1
ATOM 706 N N . MET A 1 90 ? 3.237 -1.175 3.547 1.00 84.12 90 MET A N 1
ATOM 707 C CA . MET A 1 90 ? 4.368 -1.49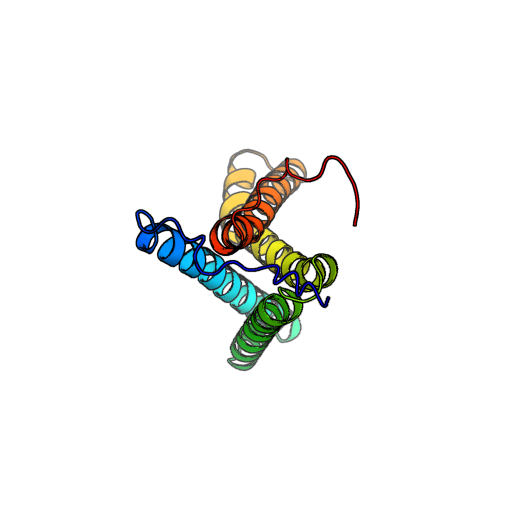9 2.676 1.00 84.12 90 MET A CA 1
ATOM 708 C C . MET A 1 90 ? 3.947 -1.642 1.213 1.00 84.12 90 MET A C 1
ATOM 710 O O . MET A 1 90 ? 4.617 -1.100 0.336 1.00 84.12 90 MET A O 1
ATOM 714 N N . ILE A 1 91 ? 2.829 -2.321 0.946 1.00 87.88 91 ILE A N 1
ATOM 715 C CA . ILE A 1 91 ? 2.255 -2.457 -0.401 1.00 87.88 91 ILE A CA 1
ATOM 716 C C . ILE A 1 91 ? 1.919 -1.076 -0.972 1.00 87.88 91 ILE A C 1
ATOM 718 O O . ILE A 1 91 ? 2.276 -0.747 -2.105 1.00 87.88 91 ILE A O 1
ATOM 722 N N . THR A 1 92 ? 1.294 -0.233 -0.153 1.00 86.50 92 THR A N 1
ATOM 723 C CA . THR A 1 92 ? 0.970 1.147 -0.516 1.00 86.50 92 THR A CA 1
ATOM 724 C C . THR A 1 92 ? 2.231 1.967 -0.793 1.00 86.50 92 THR A C 1
ATOM 726 O O . THR A 1 92 ? 2.318 2.619 -1.833 1.00 86.50 92 THR A O 1
ATOM 729 N N . ALA A 1 93 ? 3.235 1.899 0.085 1.00 84.75 93 ALA A N 1
ATOM 730 C CA . ALA A 1 93 ? 4.514 2.582 -0.098 1.00 84.75 93 ALA A CA 1
ATOM 731 C C . ALA A 1 93 ? 5.207 2.177 -1.404 1.00 84.75 93 ALA A C 1
ATOM 733 O O . ALA A 1 93 ? 5.662 3.040 -2.155 1.00 84.75 93 ALA A O 1
ATOM 734 N N . TYR A 1 94 ? 5.254 0.873 -1.683 1.00 86.38 94 TYR A N 1
ATOM 735 C CA . TYR A 1 94 ? 5.849 0.326 -2.895 1.00 86.38 94 TYR A CA 1
ATOM 736 C C . TYR A 1 94 ? 5.166 0.869 -4.151 1.00 86.38 94 TYR A C 1
ATOM 738 O O . TYR A 1 94 ? 5.844 1.372 -5.047 1.00 86.38 94 TYR A O 1
ATOM 746 N N . LYS A 1 95 ? 3.828 0.849 -4.203 1.00 88.75 95 LYS A N 1
ATOM 747 C CA . LYS A 1 95 ? 3.112 1.322 -5.394 1.00 88.75 95 LYS A CA 1
ATOM 748 C C . LYS A 1 95 ? 3.236 2.812 -5.624 1.00 88.75 95 LYS A C 1
ATOM 750 O O . LYS A 1 95 ? 3.440 3.228 -6.758 1.00 88.75 95 LYS A O 1
ATOM 755 N N . TRP A 1 96 ? 3.184 3.624 -4.575 1.00 85.88 96 TRP A N 1
ATOM 756 C CA . TRP A 1 96 ? 3.409 5.061 -4.723 1.00 85.88 96 TRP A CA 1
ATOM 757 C C . TRP A 1 96 ? 4.860 5.396 -5.082 1.00 85.88 96 TRP A C 1
ATOM 759 O O . TRP A 1 96 ? 5.101 6.329 -5.854 1.00 85.88 96 TRP A O 1
ATOM 769 N N . CYS A 1 97 ? 5.821 4.613 -4.582 1.00 86.94 97 CYS A N 1
ATOM 770 C CA . CYS A 1 97 ? 7.205 4.676 -5.039 1.00 86.94 97 CYS A CA 1
ATOM 771 C C . CYS A 1 97 ? 7.291 4.416 -6.546 1.00 86.94 97 CYS A C 1
ATOM 773 O O . CYS A 1 97 ? 7.879 5.218 -7.263 1.00 86.94 97 CYS A O 1
ATOM 775 N N . GLU A 1 98 ? 6.675 3.344 -7.039 1.00 86.50 98 GLU A N 1
ATOM 776 C CA . GLU A 1 98 ? 6.699 2.973 -8.456 1.00 86.50 98 GLU A CA 1
ATOM 777 C C . GLU A 1 98 ? 5.964 3.981 -9.356 1.00 86.50 98 GLU A C 1
ATOM 779 O O . GLU A 1 98 ? 6.501 4.410 -10.375 1.00 86.50 98 GLU A O 1
ATOM 784 N N . TRP A 1 99 ? 4.748 4.385 -8.983 1.00 85.88 99 TRP A N 1
ATOM 785 C CA . TRP A 1 99 ? 3.878 5.212 -9.823 1.00 85.88 99 TRP A CA 1
ATOM 786 C C . TRP A 1 99 ? 4.285 6.677 -9.887 1.00 85.88 99 TRP A C 1
ATOM 788 O O . TRP A 1 99 ? 4.132 7.310 -10.930 1.00 85.88 99 TRP A O 1
ATOM 798 N N . LEU A 1 100 ? 4.747 7.233 -8.766 1.00 87.31 100 LEU A N 1
ATOM 799 C CA . LEU A 1 100 ? 4.915 8.676 -8.625 1.00 87.31 100 LEU A CA 1
ATOM 800 C C . LEU A 1 100 ? 6.357 9.045 -8.308 1.00 87.31 100 LEU A C 1
ATOM 802 O O . LEU A 1 100 ? 6.978 9.816 -9.043 1.00 87.31 100 LEU A 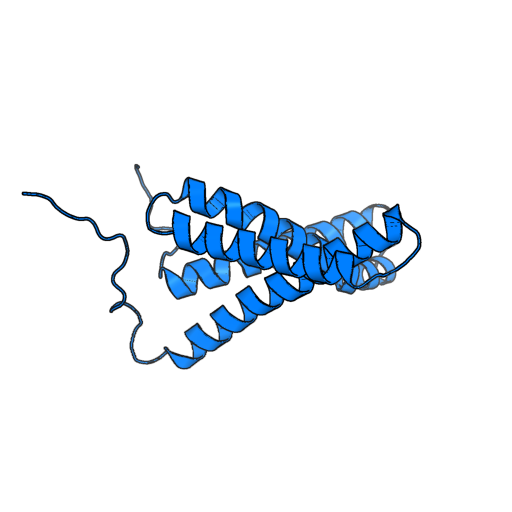O 1
ATOM 806 N N . PHE A 1 101 ? 6.902 8.510 -7.217 1.00 85.06 101 PHE A N 1
ATOM 807 C CA . PHE A 1 101 ? 8.167 9.024 -6.708 1.00 85.06 101 PHE A CA 1
ATOM 808 C C . PHE A 1 101 ? 9.359 8.606 -7.558 1.00 85.06 101 PHE A C 1
ATOM 810 O O . PHE A 1 101 ? 10.256 9.417 -7.751 1.00 85.06 101 PHE A O 1
ATOM 817 N N . TYR A 1 102 ? 9.366 7.398 -8.116 1.00 84.31 102 TYR A N 1
ATOM 818 C CA . TYR A 1 102 ? 10.451 6.934 -8.973 1.00 84.31 102 TYR A CA 1
ATOM 819 C C . TYR A 1 102 ? 10.520 7.709 -10.297 1.00 84.31 102 TYR A C 1
ATOM 821 O O . TYR A 1 102 ? 11.593 8.232 -10.594 1.00 84.31 102 TYR A O 1
ATOM 829 N N . PRO A 1 103 ? 9.419 7.915 -11.050 1.00 86.00 103 PRO A N 1
ATOM 830 C CA . PRO A 1 103 ? 9.437 8.767 -12.241 1.00 86.00 103 PRO A CA 1
ATOM 831 C C . PRO A 1 103 ? 9.905 10.200 -11.968 1.00 86.00 103 PRO A C 1
ATOM 833 O O . PRO A 1 103 ? 10.617 10.783 -12.785 1.00 86.00 103 PRO A O 1
ATOM 836 N N . ILE A 1 104 ? 9.517 10.780 -10.828 1.00 85.88 104 ILE A N 1
ATOM 837 C CA . ILE A 1 104 ? 9.926 12.136 -10.439 1.00 85.88 104 ILE A CA 1
ATOM 838 C C . ILE A 1 104 ? 11.401 12.158 -10.027 1.00 85.88 104 ILE A C 1
ATOM 840 O O . ILE A 1 104 ? 12.162 12.996 -10.508 1.00 85.88 104 ILE A O 1
ATOM 844 N N . ALA A 1 105 ? 11.821 11.228 -9.170 1.00 83.56 105 ALA A N 1
ATOM 845 C CA . ALA A 1 105 ? 13.193 11.136 -8.693 1.00 83.56 105 ALA A CA 1
ATOM 846 C C . ALA A 1 105 ? 14.160 10.867 -9.846 1.00 83.56 105 ALA A C 1
ATOM 848 O O . ALA A 1 105 ? 15.194 11.519 -9.908 1.00 83.56 105 ALA A O 1
ATOM 849 N N . TYR A 1 106 ? 13.792 10.001 -10.794 1.00 82.12 106 TYR A N 1
ATOM 850 C CA . TYR A 1 106 ? 14.594 9.701 -11.980 1.00 82.12 106 TYR A CA 1
ATOM 851 C C . TYR A 1 106 ? 14.808 10.927 -12.884 1.00 82.12 106 TYR A C 1
ATOM 853 O O . TYR A 1 106 ? 15.842 11.054 -13.535 1.00 82.12 106 TYR A O 1
ATOM 861 N N . LYS A 1 107 ? 13.848 11.863 -12.912 1.00 85.62 107 LYS A N 1
ATOM 862 C CA . LYS A 1 107 ? 14.002 13.145 -13.621 1.00 85.62 107 LYS A CA 1
ATOM 863 C C . LYS A 1 107 ? 14.923 14.130 -12.897 1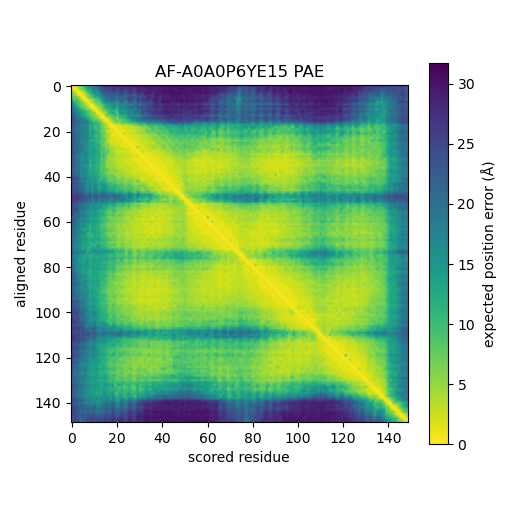.00 85.62 107 LYS A C 1
ATOM 865 O O . LYS A 1 107 ? 15.470 15.016 -13.544 1.00 85.62 107 LYS A O 1
ATOM 870 N N . LEU A 1 108 ? 15.071 14.005 -11.578 1.00 83.94 108 LEU A N 1
ATOM 871 C CA . LEU A 1 108 ? 15.909 14.878 -10.746 1.00 83.94 108 LEU A CA 1
ATOM 872 C C . LEU A 1 108 ? 17.341 14.351 -10.606 1.00 83.94 108 LEU A C 1
ATOM 874 O O . LEU A 1 108 ? 18.292 15.122 -10.532 1.00 83.94 108 LEU A O 1
ATOM 878 N N . THR A 1 109 ? 17.494 13.033 -10.534 1.00 83.00 109 THR A N 1
ATOM 879 C CA . THR A 1 109 ? 18.764 12.335 -10.348 1.00 83.00 109 THR A CA 1
ATOM 880 C C . THR A 1 109 ? 18.663 10.937 -10.959 1.00 83.00 109 THR A C 1
ATOM 882 O O . THR A 1 109 ? 17.577 10.379 -11.048 1.00 83.00 109 THR A O 1
ATOM 885 N N . SER A 1 110 ? 19.769 10.343 -11.404 1.00 81.31 110 SER A N 1
ATOM 886 C CA . SER A 1 110 ? 19.769 9.025 -12.058 1.00 81.31 110 SER A CA 1
ATOM 887 C C . SER A 1 110 ? 20.497 7.972 -11.222 1.00 81.31 110 SER A C 1
ATOM 889 O O . SER A 1 110 ? 21.484 8.271 -10.552 1.00 81.31 110 SER A O 1
ATOM 891 N N . GLY A 1 111 ? 20.056 6.715 -11.309 1.00 78.75 111 GLY A N 1
ATOM 892 C CA . GLY A 1 111 ? 20.712 5.575 -10.659 1.00 78.75 111 GLY A CA 1
ATOM 893 C C . GLY A 1 111 ? 20.283 5.356 -9.203 1.00 78.75 111 GLY A C 1
ATOM 894 O O . GLY A 1 111 ? 19.134 5.610 -8.839 1.00 78.75 111 GLY A O 1
ATOM 895 N N . MET A 1 112 ? 21.199 4.859 -8.364 1.00 78.81 112 MET A N 1
ATOM 896 C CA . MET A 1 112 ? 20.917 4.540 -6.952 1.00 78.81 112 MET A CA 1
ATOM 897 C C . MET A 1 112 ? 20.299 5.693 -6.133 1.00 78.81 112 MET A C 1
ATOM 899 O O . MET A 1 112 ? 19.383 5.414 -5.356 1.00 78.81 112 MET A O 1
ATOM 903 N N . PRO A 1 113 ? 20.709 6.968 -6.294 1.00 83.06 113 PRO A N 1
ATOM 904 C CA . PRO A 1 113 ? 20.114 8.075 -5.540 1.00 83.06 113 PRO A CA 1
ATOM 905 C C . PRO A 1 113 ? 18.619 8.269 -5.825 1.00 83.06 113 PRO A C 1
ATOM 907 O O . PRO A 1 113 ? 17.851 8.562 -4.911 1.00 83.06 113 PRO A O 1
ATOM 910 N N . ALA A 1 114 ? 18.183 8.042 -7.070 1.00 79.81 114 ALA A N 1
ATOM 911 C CA . ALA A 1 114 ? 16.779 8.161 -7.465 1.00 79.81 114 ALA A CA 1
ATOM 912 C C . ALA A 1 114 ? 15.912 7.107 -6.775 1.00 79.81 114 ALA A C 1
ATOM 914 O O . ALA A 1 114 ? 14.830 7.403 -6.272 1.00 79.81 114 ALA A O 1
ATOM 915 N N . ILE A 1 115 ? 16.427 5.876 -6.718 1.00 83.19 115 ILE A N 1
ATOM 916 C CA . ILE A 1 115 ? 15.772 4.741 -6.066 1.00 83.19 115 ILE A CA 1
ATOM 917 C C . ILE A 1 115 ? 15.632 5.021 -4.569 1.00 83.19 115 ILE A C 1
ATOM 919 O O . ILE A 1 115 ? 14.540 4.878 -4.026 1.00 83.19 115 ILE A O 1
ATOM 923 N N . ALA A 1 116 ? 16.706 5.464 -3.910 1.00 84.19 116 ALA A N 1
ATOM 924 C CA . ALA A 1 116 ? 16.689 5.750 -2.478 1.00 84.19 116 ALA A CA 1
ATOM 925 C C . ALA A 1 116 ? 15.703 6.875 -2.115 1.00 84.19 116 ALA A C 1
ATOM 927 O O . ALA A 1 116 ? 14.931 6.731 -1.168 1.00 84.19 116 ALA A O 1
ATOM 928 N N . LEU A 1 117 ? 15.678 7.967 -2.891 1.00 83.56 117 LEU A N 1
ATOM 929 C CA . LEU A 1 117 ? 14.731 9.069 -2.687 1.00 83.56 117 LEU A CA 1
ATOM 930 C C . LEU A 1 117 ? 13.282 8.626 -2.908 1.00 83.56 117 LEU A C 1
ATOM 932 O O . LEU A 1 117 ? 12.408 8.963 -2.108 1.00 83.56 117 LEU A O 1
ATOM 936 N N . ALA A 1 118 ? 13.031 7.849 -3.962 1.00 83.38 118 ALA A N 1
ATOM 937 C CA . ALA A 1 118 ? 11.697 7.366 -4.282 1.00 83.38 118 ALA A CA 1
ATOM 938 C C . ALA A 1 118 ? 11.151 6.418 -3.210 1.00 83.38 118 ALA A C 1
ATOM 940 O O . ALA A 1 118 ? 10.013 6.576 -2.765 1.00 83.38 118 ALA A O 1
ATOM 941 N N . TRP A 1 119 ? 11.984 5.486 -2.743 1.00 84.00 119 TRP A N 1
ATOM 942 C CA . TRP A 1 119 ? 11.628 4.573 -1.662 1.00 84.00 119 TRP A CA 1
ATOM 943 C C . TRP A 1 119 ? 11.447 5.296 -0.334 1.00 84.00 119 TRP A C 1
ATOM 945 O O . TRP A 1 119 ? 10.490 5.004 0.378 1.00 84.00 119 TRP A O 1
ATOM 955 N N . GLY A 1 120 ? 12.308 6.265 -0.013 1.00 83.81 120 GLY A N 1
ATOM 956 C CA . GLY A 1 120 ? 12.157 7.089 1.184 1.00 83.81 120 GLY A CA 1
ATOM 957 C C . GLY A 1 120 ? 10.822 7.839 1.195 1.00 83.81 120 GLY A C 1
ATOM 958 O O . GLY A 1 120 ? 10.074 7.757 2.169 1.00 83.81 120 GLY A O 1
ATOM 959 N N . ALA A 1 121 ? 10.478 8.504 0.089 1.00 82.25 121 ALA A N 1
ATOM 960 C CA . ALA A 1 121 ? 9.214 9.224 -0.053 1.00 82.25 121 ALA A CA 1
ATOM 961 C C . ALA A 1 121 ? 7.996 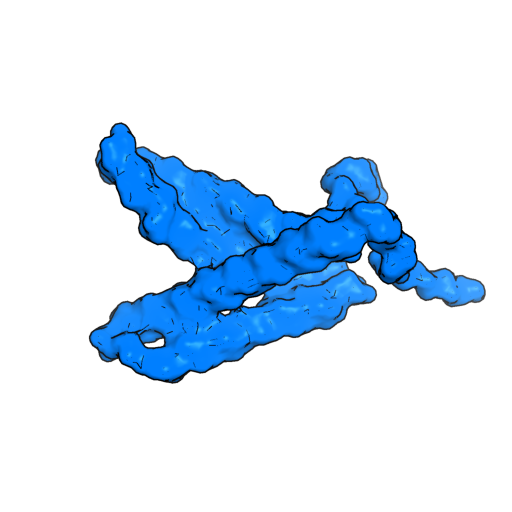8.282 -0.036 1.00 82.25 121 ALA A C 1
ATOM 963 O O . ALA A 1 121 ? 7.013 8.553 0.657 1.00 82.25 121 ALA A O 1
ATOM 964 N N . GLY A 1 122 ? 8.082 7.147 -0.736 1.00 81.06 122 GLY A N 1
ATOM 965 C CA . GLY A 1 122 ? 7.051 6.110 -0.741 1.00 81.06 122 GLY A CA 1
ATOM 966 C C . GLY A 1 122 ? 6.797 5.536 0.649 1.00 81.06 122 GLY A C 1
ATOM 967 O O . GLY A 1 122 ? 5.648 5.417 1.064 1.00 81.06 122 GLY A O 1
ATOM 968 N N . LEU A 1 123 ? 7.855 5.248 1.408 1.00 81.12 123 LEU A N 1
ATOM 969 C CA . LEU A 1 123 ? 7.766 4.707 2.763 1.00 81.12 123 LEU A CA 1
ATOM 970 C C . LEU A 1 123 ? 7.141 5.711 3.737 1.00 81.12 123 LEU A C 1
ATOM 972 O O . LEU A 1 123 ? 6.269 5.331 4.518 1.00 81.12 123 LEU A O 1
ATOM 976 N N . ILE A 1 124 ? 7.503 6.995 3.647 1.00 82.50 124 ILE A N 1
ATOM 977 C CA . ILE A 1 124 ? 6.846 8.060 4.422 1.00 82.50 124 ILE A CA 1
ATOM 978 C C . ILE A 1 124 ? 5.352 8.108 4.088 1.00 82.50 124 ILE A C 1
ATOM 980 O O . ILE A 1 124 ? 4.523 8.101 4.998 1.00 82.50 124 ILE A O 1
ATOM 984 N N . LEU A 1 125 ? 4.996 8.104 2.800 1.00 81.06 125 LEU A N 1
ATOM 985 C CA . LEU A 1 125 ? 3.601 8.141 2.368 1.00 81.06 125 LEU A CA 1
ATOM 986 C C . LEU A 1 125 ? 2.820 6.908 2.846 1.00 81.06 125 LEU A C 1
ATOM 988 O O . LEU A 1 125 ? 1.707 7.054 3.343 1.00 81.06 125 LEU A O 1
ATOM 992 N N . GLY A 1 126 ? 3.397 5.709 2.746 1.00 74.88 126 GLY A N 1
ATOM 993 C CA . GLY A 1 126 ? 2.771 4.471 3.213 1.00 74.88 126 GLY A CA 1
ATOM 994 C C . GLY A 1 126 ? 2.534 4.473 4.721 1.00 74.88 126 GLY A C 1
ATOM 995 O O . GLY A 1 126 ? 1.432 4.158 5.161 1.00 74.88 126 GLY A O 1
ATOM 996 N N . ILE A 1 127 ? 3.515 4.918 5.516 1.00 73.00 127 ILE A N 1
ATOM 997 C CA . ILE A 1 127 ? 3.356 5.067 6.972 1.00 73.00 127 ILE A CA 1
ATOM 998 C C . ILE A 1 127 ? 2.264 6.087 7.298 1.00 73.00 127 ILE A C 1
ATOM 1000 O O . ILE A 1 127 ? 1.415 5.823 8.148 1.00 73.00 127 ILE A O 1
ATOM 1004 N N . VAL A 1 128 ? 2.262 7.247 6.636 1.00 74.62 128 VAL A N 1
ATOM 1005 C CA . VAL A 1 128 ? 1.246 8.285 6.861 1.00 74.62 128 VAL A CA 1
ATOM 1006 C C . VAL A 1 128 ? -0.139 7.771 6.472 1.00 74.62 128 VAL A C 1
ATOM 1008 O O . VAL A 1 128 ? -1.066 7.891 7.267 1.00 74.62 128 VAL A O 1
ATOM 1011 N N . SER A 1 129 ? -0.276 7.139 5.305 1.00 71.69 129 SER A N 1
ATOM 1012 C CA . SER A 1 129 ? -1.532 6.555 4.820 1.00 71.69 129 SER A CA 1
ATOM 1013 C C . SER A 1 129 ? -2.058 5.462 5.744 1.00 71.69 129 SER A C 1
ATOM 1015 O O . SER A 1 129 ? -3.266 5.347 5.907 1.00 71.69 129 SER A O 1
ATOM 1017 N N . ALA A 1 130 ? -1.179 4.669 6.353 1.00 67.94 130 ALA A N 1
ATOM 1018 C CA . ALA A 1 130 ? -1.556 3.610 7.282 1.00 67.94 130 ALA A CA 1
ATOM 1019 C C . ALA A 1 130 ? -1.932 4.152 8.668 1.00 67.94 130 ALA A C 1
ATOM 1021 O O . ALA A 1 130 ? -2.871 3.680 9.307 1.00 67.94 130 ALA A O 1
ATOM 1022 N N . ARG A 1 131 ? -1.235 5.196 9.126 1.00 66.50 131 ARG A N 1
ATOM 1023 C CA . ARG A 1 131 ? -1.531 5.846 10.405 1.00 66.50 131 ARG A CA 1
ATOM 1024 C C . ARG A 1 131 ? -2.757 6.749 10.340 1.00 66.50 131 ARG A C 1
ATOM 1026 O O . ARG A 1 131 ? -3.399 6.960 11.358 1.00 66.50 131 ARG A O 1
ATOM 1033 N N . TRP A 1 132 ? -3.121 7.297 9.183 1.00 64.88 132 TRP A N 1
ATOM 1034 C CA . TRP A 1 132 ? -4.244 8.235 9.080 1.00 64.88 132 TRP A CA 1
ATOM 1035 C C . TRP A 1 132 ? -5.591 7.605 9.501 1.00 64.88 132 TRP A C 1
ATOM 1037 O O . TRP A 1 132 ? -6.266 8.186 10.358 1.00 64.88 132 TRP A O 1
ATOM 1047 N N . PRO A 1 133 ? -5.978 6.407 9.017 1.00 61.53 133 PRO A N 1
ATOM 1048 C CA . PRO A 1 133 ? -7.134 5.683 9.539 1.00 61.53 133 PRO A CA 1
ATOM 1049 C C . PRO A 1 133 ? -7.028 5.428 11.043 1.00 61.53 133 PRO A C 1
ATOM 1051 O O . PRO A 1 133 ? -8.028 5.547 11.741 1.00 61.53 133 PRO A O 1
ATOM 1054 N N . GLU A 1 134 ? -5.822 5.168 11.560 1.00 60.00 134 GLU A N 1
ATOM 1055 C CA . GLU A 1 134 ? -5.576 4.966 12.990 1.00 60.00 134 GLU A CA 1
ATOM 1056 C C . GLU A 1 134 ? -5.879 6.230 13.817 1.00 60.00 134 GLU A C 1
ATOM 1058 O O . GLU A 1 134 ? -6.682 6.204 14.752 1.00 60.00 134 GLU A O 1
ATOM 1063 N N . TYR A 1 135 ? -5.327 7.378 13.425 1.00 60.28 135 TYR A N 1
ATOM 1064 C CA . TYR A 1 135 ? -5.598 8.661 14.077 1.00 60.28 135 TYR A CA 1
ATOM 1065 C C . TYR A 1 135 ? -7.079 9.047 14.024 1.00 60.28 135 TYR A C 1
ATOM 1067 O O . TYR A 1 135 ? -7.623 9.568 14.999 1.00 60.28 135 TYR A O 1
ATOM 1075 N N . LEU A 1 136 ? -7.749 8.812 12.893 1.00 56.34 136 LEU A N 1
ATOM 1076 C CA . LEU A 1 136 ? -9.140 9.229 12.713 1.00 56.34 136 LEU A CA 1
ATOM 1077 C C . LEU A 1 136 ? -10.143 8.291 13.375 1.00 56.34 136 LEU A C 1
ATOM 1079 O O . LEU A 1 136 ? -11.169 8.771 13.863 1.00 56.34 136 LEU A O 1
ATOM 1083 N N . ALA A 1 137 ? -9.869 6.986 13.376 1.00 53.25 137 ALA A N 1
ATOM 1084 C CA . ALA A 1 137 ? -10.739 5.985 13.977 1.00 53.25 137 ALA A CA 1
ATOM 1085 C C . ALA A 1 137 ? -10.522 5.852 15.493 1.00 53.25 137 ALA A C 1
ATOM 1087 O O . ALA A 1 137 ? -11.484 5.550 16.199 1.00 53.25 137 ALA A O 1
ATOM 1088 N N . PHE A 1 138 ? -9.308 6.116 16.005 1.00 52.94 138 PHE A N 1
ATOM 1089 C CA . PHE A 1 138 ? -8.950 5.865 17.414 1.00 52.94 138 PHE A CA 1
ATOM 1090 C C . PHE A 1 138 ? -8.549 7.110 18.208 1.00 52.94 138 PHE A C 1
ATOM 1092 O O . PHE A 1 138 ? -8.445 7.028 19.429 1.00 52.94 138 PHE A O 1
ATOM 1099 N N . GLY A 1 139 ? -8.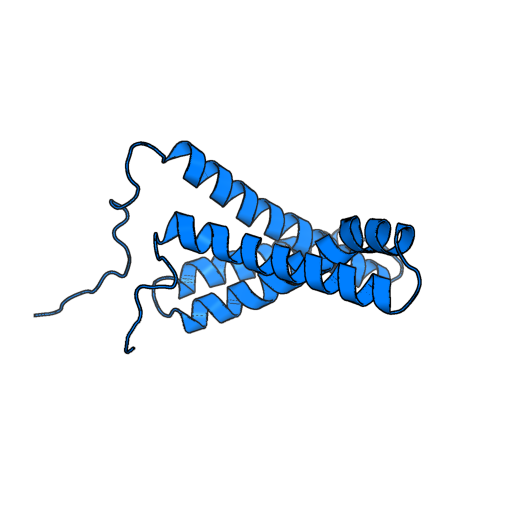336 8.261 17.562 1.00 48.16 139 GLY A N 1
ATOM 1100 C CA . GLY A 1 139 ? -8.047 9.529 18.243 1.00 48.16 139 GLY A CA 1
ATOM 1101 C C . GLY A 1 139 ? -6.728 9.571 19.026 1.00 48.16 139 GLY A C 1
ATOM 1102 O O . GLY A 1 139 ? -6.524 10.510 19.788 1.00 48.16 139 GLY A O 1
ATOM 1103 N N . ARG A 1 140 ? -5.842 8.580 18.868 1.00 52.28 140 ARG A N 1
ATOM 1104 C CA . ARG A 1 140 ? -4.593 8.479 19.634 1.00 52.28 140 ARG A CA 1
ATOM 1105 C C . ARG A 1 140 ? -3.498 9.334 19.013 1.00 52.28 140 ARG A C 1
ATOM 1107 O O . ARG A 1 140 ? -3.105 9.103 17.875 1.00 52.28 140 ARG A O 1
ATOM 1114 N N . THR A 1 141 ? -2.976 10.293 19.771 1.00 44.06 141 THR A N 1
ATOM 1115 C CA . THR A 1 141 ? -1.688 10.925 19.479 1.00 44.06 141 THR A CA 1
ATOM 1116 C C . THR A 1 141 ? -0.542 10.021 19.957 1.00 44.06 141 THR A C 1
ATOM 1118 O O . THR A 1 141 ? -0.661 9.364 20.989 1.00 44.06 141 THR A O 1
ATOM 1121 N N . PRO A 1 142 ? 0.610 9.998 19.265 1.00 43.78 142 PRO A N 1
ATOM 1122 C CA . PRO A 1 142 ? 1.779 9.184 19.614 1.00 43.78 142 PRO A CA 1
ATOM 1123 C C . PRO A 1 142 ? 2.469 9.633 20.915 1.00 43.78 142 PRO A C 1
ATOM 1125 O O . PRO A 1 142 ? 3.547 9.144 21.230 1.00 43.78 142 PRO A O 1
ATOM 1128 N N . GLN A 1 143 ? 1.870 10.560 21.669 1.00 40.97 143 GLN A N 1
ATOM 1129 C CA . GLN A 1 143 ? 2.387 11.078 22.934 1.00 40.97 143 GLN A CA 1
ATOM 1130 C C . GLN A 1 143 ? 1.682 10.510 24.179 1.00 40.97 143 GLN A C 1
ATOM 1132 O O . GLN A 1 143 ? 2.133 10.781 25.286 1.00 40.97 143 GLN A O 1
ATOM 1137 N N . GLU A 1 144 ? 0.638 9.683 24.046 1.00 43.03 144 GLU A N 1
ATOM 1138 C CA . GLU A 1 144 ? -0.075 9.104 25.204 1.00 43.03 144 GLU A CA 1
ATOM 1139 C C . GLU A 1 144 ? 0.463 7.740 25.681 1.00 43.03 144 GLU A C 1
ATOM 1141 O O . GLU A 1 144 ? -0.252 6.965 26.308 1.00 43.03 144 GLU A O 1
ATOM 1146 N N . HIS A 1 145 ? 1.747 7.451 25.463 1.00 40.53 145 HIS A N 1
ATOM 1147 C CA . HIS A 1 145 ? 2.444 6.433 26.254 1.00 40.53 145 HIS A CA 1
ATOM 1148 C C . HIS A 1 145 ? 3.792 6.963 26.748 1.00 40.53 145 HIS A C 1
ATOM 1150 O O . HIS A 1 145 ? 4.805 6.771 26.076 1.00 40.53 145 HIS A O 1
ATOM 1156 N N . PRO A 1 146 ? 3.854 7.557 27.955 1.00 36.19 146 PRO A N 1
ATOM 1157 C CA . PRO A 1 146 ? 5.093 7.555 28.711 1.00 36.19 146 PRO A CA 1
ATOM 1158 C C . PRO A 1 146 ? 5.418 6.142 29.215 1.00 36.19 146 PRO A C 1
ATOM 1160 O O . PRO A 1 146 ? 6.586 5.790 29.257 1.00 36.19 146 PRO A O 1
ATOM 1163 N N . HIS A 1 147 ? 4.434 5.291 29.542 1.00 38.97 147 HIS A N 1
ATOM 1164 C CA . HIS A 1 147 ? 4.702 3.954 30.084 1.00 38.97 147 HIS A CA 1
ATOM 1165 C C . HIS A 1 147 ? 3.549 2.958 29.877 1.00 38.97 147 HIS A C 1
ATOM 1167 O O . HIS A 1 147 ? 2.402 3.284 30.160 1.00 38.97 147 HIS A O 1
ATOM 1173 N N . GLY A 1 148 ? 3.911 1.728 29.488 1.00 36.34 148 GLY A N 1
ATOM 1174 C CA . GLY A 1 148 ? 3.301 0.483 29.975 1.00 36.34 148 GLY A CA 1
ATOM 1175 C C . GLY A 1 148 ? 2.029 -0.023 29.285 1.00 36.34 148 GLY A C 1
ATOM 1176 O O . GLY A 1 148 ? 0.991 0.612 29.395 1.00 36.34 148 GLY A O 1
ATOM 1177 N N . TYR A 1 149 ? 2.167 -1.207 28.671 1.00 37.44 149 TYR A N 1
ATOM 1178 C CA . TYR A 1 149 ? 1.179 -2.287 28.472 1.00 37.44 149 TYR A CA 1
ATOM 1179 C C . TYR A 1 149 ? -0.246 -1.938 28.013 1.00 37.44 149 TYR A C 1
ATOM 1181 O O . TYR A 1 149 ? -1.060 -1.454 28.827 1.00 37.44 149 TYR A O 1
#

Radius of gyration: 18.08 Å; Cα contacts (8 Å, |Δi|>4): 155; chains: 1; bounding box: 41×34×58 Å